Protein AF-A0A382GN08-F1 (afdb_monomer_lite)

Structure (mmCIF, N/CA/C/O backbone):
data_AF-A0A382GN08-F1
#
_entry.id   AF-A0A382GN08-F1
#
loop_
_atom_site.group_PDB
_atom_site.id
_atom_site.type_symbol
_atom_site.label_atom_id
_atom_site.label_alt_id
_atom_site.label_comp_id
_atom_site.label_asym_id
_atom_site.label_entity_id
_atom_site.label_seq_id
_atom_site.pdbx_PDB_ins_code
_atom_site.Cartn_x
_atom_site.Cartn_y
_atom_site.Cartn_z
_atom_site.occupancy
_atom_site.B_iso_or_equiv
_atom_site.auth_seq_id
_atom_site.auth_comp_id
_atom_site.auth_asym_id
_atom_site.auth_atom_id
_atom_site.pdbx_PDB_model_num
ATOM 1 N N . MET A 1 1 ? 32.579 17.323 -21.321 1.00 52.09 1 MET A N 1
ATOM 2 C CA . MET A 1 1 ? 32.184 15.931 -21.624 1.00 52.09 1 MET A CA 1
ATOM 3 C C . MET A 1 1 ? 33.451 15.097 -21.732 1.00 52.09 1 MET A C 1
ATOM 5 O O . MET A 1 1 ? 34.291 15.434 -22.555 1.00 52.09 1 MET A O 1
ATOM 9 N N . GLY A 1 2 ? 33.657 14.109 -20.857 1.00 60.94 2 GLY A N 1
ATOM 10 C CA . GLY A 1 2 ? 34.855 13.261 -20.899 1.00 60.94 2 GLY A CA 1
ATOM 11 C C . GLY A 1 2 ? 34.737 12.203 -21.995 1.00 60.94 2 GLY A C 1
ATOM 12 O O . GLY A 1 2 ? 33.711 11.533 -22.074 1.00 60.94 2 GLY A O 1
ATOM 13 N N . LEU A 1 3 ? 35.763 12.072 -22.838 1.00 64.25 3 LEU A N 1
ATOM 14 C CA . LEU A 1 3 ? 35.832 11.047 -23.884 1.00 64.25 3 LEU A CA 1
ATOM 15 C C . LEU A 1 3 ? 35.745 9.645 -23.256 1.00 64.25 3 LEU A C 1
ATOM 17 O O . LEU A 1 3 ? 36.425 9.357 -22.269 1.00 64.25 3 LEU A O 1
ATOM 21 N N . ILE A 1 4 ? 34.918 8.767 -23.825 1.00 70.69 4 ILE A N 1
ATOM 22 C CA . ILE A 1 4 ? 34.813 7.373 -23.382 1.00 70.69 4 ILE A CA 1
ATOM 23 C C . ILE A 1 4 ? 36.028 6.572 -23.843 1.00 70.69 4 ILE A C 1
ATOM 25 O O . ILE A 1 4 ? 36.422 6.619 -25.005 1.00 70.69 4 ILE A O 1
ATOM 29 N N . ASN A 1 5 ? 36.558 5.739 -22.948 1.00 79.25 5 ASN A N 1
ATOM 30 C CA . ASN A 1 5 ? 37.479 4.674 -23.323 1.00 79.25 5 ASN A CA 1
ATOM 31 C C . ASN A 1 5 ? 36.676 3.465 -23.846 1.00 79.25 5 ASN A C 1
ATOM 33 O O . ASN A 1 5 ? 36.146 2.658 -23.083 1.00 79.25 5 ASN A O 1
ATOM 37 N N . THR A 1 6 ? 36.536 3.374 -25.167 1.00 79.62 6 THR A N 1
ATOM 38 C CA . THR A 1 6 ? 35.752 2.329 -25.849 1.00 79.62 6 THR A CA 1
ATOM 39 C C . THR A 1 6 ? 36.344 0.933 -25.648 1.00 79.62 6 THR A C 1
ATOM 41 O O . THR A 1 6 ? 35.601 -0.042 -25.538 1.00 79.62 6 THR A O 1
ATOM 44 N N . THR A 1 7 ? 37.667 0.836 -25.505 1.00 83.94 7 THR A N 1
ATOM 45 C CA . THR A 1 7 ? 38.370 -0.413 -25.193 1.00 83.94 7 THR A CA 1
ATOM 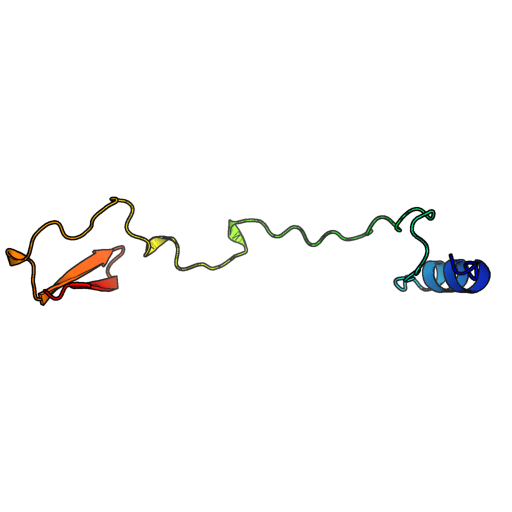46 C C . THR A 1 7 ? 37.977 -0.947 -23.819 1.00 83.94 7 THR A C 1
ATOM 48 O O . THR A 1 7 ? 37.675 -2.131 -23.674 1.00 83.94 7 THR A O 1
ATOM 51 N N . SER A 1 8 ? 37.926 -0.084 -22.801 1.00 80.50 8 SER A N 1
ATOM 52 C CA . SER A 1 8 ? 37.519 -0.506 -21.459 1.00 80.50 8 SER A CA 1
ATOM 53 C C . SER A 1 8 ? 36.033 -0.858 -21.396 1.00 80.50 8 SER A C 1
ATOM 55 O O . SER A 1 8 ? 35.682 -1.810 -20.698 1.00 80.50 8 SER A O 1
ATOM 57 N N . LYS A 1 9 ? 35.180 -0.178 -22.179 1.00 80.62 9 LYS A N 1
ATOM 58 C CA . LYS A 1 9 ? 33.771 -0.561 -22.370 1.00 80.62 9 LYS A CA 1
ATOM 59 C C . LYS A 1 9 ? 33.648 -1.982 -22.928 1.00 80.62 9 LYS A C 1
ATOM 61 O O . LYS A 1 9 ? 32.981 -2.818 -22.319 1.00 80.62 9 LYS A O 1
ATOM 66 N N . ALA A 1 10 ? 34.328 -2.266 -24.039 1.00 81.75 10 ALA A N 1
ATOM 67 C CA . ALA A 1 10 ? 34.270 -3.561 -24.716 1.00 81.75 10 ALA A CA 1
ATOM 68 C C . ALA A 1 10 ? 34.797 -4.711 -23.840 1.00 81.75 10 ALA A C 1
ATOM 70 O O . ALA A 1 10 ? 34.152 -5.752 -23.738 1.00 81.75 10 ALA A O 1
ATOM 71 N N . LEU A 1 11 ? 35.922 -4.511 -23.142 1.00 85.62 11 LEU A N 1
ATOM 72 C CA . LEU A 1 11 ? 36.474 -5.514 -22.220 1.00 85.62 11 LEU A CA 1
ATOM 73 C C . LEU A 1 11 ? 35.537 -5.803 -21.044 1.00 85.62 11 LEU A C 1
ATOM 75 O O . LEU A 1 11 ? 35.403 -6.951 -20.623 1.00 85.62 11 LEU A O 1
ATOM 79 N N . ARG A 1 12 ? 34.866 -4.781 -20.503 1.00 84.25 12 ARG A N 1
ATOM 80 C CA . ARG A 1 12 ? 33.905 -4.988 -19.414 1.00 84.25 12 ARG A CA 1
ATOM 81 C C . ARG A 1 12 ? 32.679 -5.761 -19.882 1.00 84.25 12 ARG A C 1
ATOM 83 O O . ARG A 1 12 ? 32.236 -6.644 -19.155 1.00 84.25 12 ARG A O 1
ATOM 90 N N . LEU A 1 13 ? 32.181 -5.457 -21.081 1.00 80.50 13 LEU A N 1
ATOM 91 C CA . LEU A 1 13 ? 31.077 -6.188 -21.699 1.00 80.50 13 LEU A CA 1
ATOM 92 C C . LEU A 1 13 ? 31.447 -7.661 -21.927 1.00 80.50 13 LEU A C 1
ATOM 94 O O . LEU A 1 13 ? 30.682 -8.539 -21.537 1.00 80.50 13 LEU A O 1
ATOM 98 N N . LEU A 1 14 ? 32.647 -7.930 -22.458 1.00 85.06 14 LEU A N 1
ATOM 99 C CA . LEU A 1 14 ? 33.167 -9.289 -22.664 1.00 85.06 14 LEU A CA 1
ATOM 100 C C . LEU A 1 14 ? 33.230 -10.101 -21.361 1.00 85.06 14 LEU A C 1
ATOM 102 O O . LEU A 1 14 ? 32.957 -11.295 -21.357 1.00 85.06 14 LEU A O 1
ATOM 106 N N . LEU A 1 15 ? 33.571 -9.447 -20.250 1.00 86.25 15 LEU A N 1
ATOM 107 C CA . LEU A 1 15 ? 33.635 -10.067 -18.925 1.00 86.25 15 LEU A CA 1
ATOM 108 C C . LEU A 1 15 ? 32.286 -10.061 -18.182 1.00 86.25 15 LEU A C 1
ATOM 110 O O . LEU A 1 15 ? 32.259 -10.371 -16.993 1.00 86.25 15 LEU A O 1
ATOM 114 N N . SER A 1 16 ? 31.188 -9.647 -18.827 1.00 79.31 16 SER A N 1
ATOM 115 C CA . SER A 1 16 ? 29.861 -9.482 -18.204 1.00 79.31 16 SER A CA 1
ATOM 116 C C . SER A 1 16 ? 29.872 -8.577 -16.963 1.00 79.31 16 SER A C 1
ATOM 118 O O . SER A 1 16 ? 29.137 -8.768 -15.995 1.00 79.31 16 SER A O 1
ATOM 120 N N . ARG A 1 17 ? 30.730 -7.555 -16.967 1.00 77.81 17 ARG A N 1
ATOM 121 C CA . ARG A 1 17 ? 30.921 -6.611 -15.865 1.00 77.81 17 ARG A CA 1
ATOM 122 C C . ARG A 1 17 ? 30.364 -5.228 -16.259 1.00 77.81 17 ARG A C 1
ATOM 124 O O . ARG A 1 17 ? 30.815 -4.618 -17.214 1.00 77.81 17 ARG A O 1
ATOM 131 N N . ARG A 1 18 ? 29.519 -4.617 -15.415 1.00 75.31 18 ARG A N 1
ATOM 132 C CA . ARG A 1 18 ? 28.901 -3.259 -15.562 1.00 75.31 18 ARG A CA 1
ATOM 133 C C . ARG A 1 18 ? 29.797 -2.033 -15.890 1.00 75.31 18 ARG A C 1
ATOM 135 O O . ARG A 1 18 ? 30.397 -1.463 -14.985 1.00 75.31 18 ARG A O 1
ATOM 142 N N . PHE A 1 19 ? 29.846 -1.526 -17.118 1.00 77.31 19 PHE A N 1
ATOM 143 C CA . PHE A 1 19 ? 30.627 -0.310 -17.427 1.00 77.31 19 PHE A CA 1
ATOM 144 C C . PHE A 1 19 ? 29.882 0.964 -17.005 1.00 77.31 19 PHE A C 1
ATOM 146 O O . PHE A 1 19 ? 28.704 1.111 -17.301 1.00 77.31 19 PHE A O 1
ATOM 153 N N . THR A 1 20 ? 30.55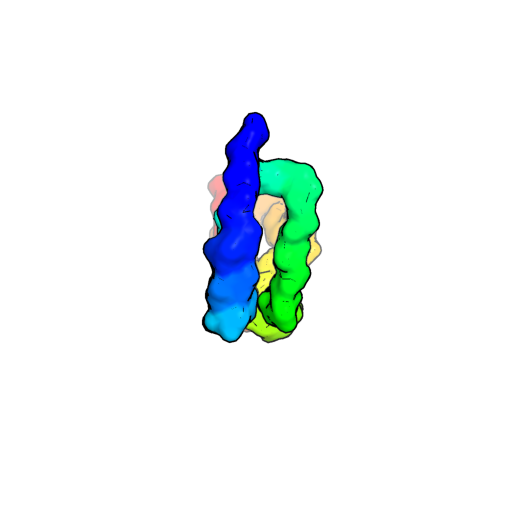2 1.873 -16.291 1.00 72.62 20 THR A N 1
ATOM 154 C CA . THR A 1 20 ? 29.971 3.151 -15.850 1.00 72.62 20 THR A CA 1
ATOM 155 C C . THR A 1 20 ? 30.658 4.289 -16.592 1.00 72.62 20 THR A C 1
ATOM 157 O O . THR A 1 20 ? 31.881 4.407 -16.534 1.00 72.62 20 THR A O 1
ATOM 160 N N . THR A 1 21 ? 29.875 5.113 -17.285 1.00 73.50 21 THR A N 1
ATOM 161 C CA . THR A 1 21 ? 30.343 6.280 -18.044 1.00 73.50 21 THR A CA 1
ATOM 162 C C . THR A 1 21 ? 29.923 7.569 -17.348 1.00 73.50 21 THR A C 1
ATOM 164 O O . THR A 1 21 ? 28.903 7.616 -16.670 1.00 73.50 21 THR A O 1
ATOM 167 N N . GLY A 1 22 ? 30.709 8.632 -17.530 1.00 66.81 22 GLY A N 1
ATOM 168 C CA . GLY A 1 22 ? 30.330 9.999 -17.146 1.00 66.81 22 GLY A CA 1
ATOM 169 C C . GLY A 1 22 ? 29.781 10.828 -18.312 1.00 66.81 22 GLY A C 1
ATOM 170 O O . GLY A 1 22 ? 29.685 12.047 -18.204 1.00 66.81 22 GLY A O 1
ATOM 171 N N . SER A 1 23 ? 29.502 10.194 -19.454 1.00 71.19 23 SER A N 1
ATOM 172 C CA . SER A 1 23 ? 29.037 10.852 -20.676 1.00 71.19 23 SER A CA 1
ATOM 173 C C . SER A 1 23 ? 27.536 10.631 -20.844 1.00 71.19 23 SER A C 1
ATOM 175 O O . SER A 1 23 ? 27.075 9.493 -20.859 1.00 71.19 23 SER A O 1
ATOM 177 N N . LEU A 1 24 ? 26.786 11.730 -20.967 1.00 68.44 24 LEU A N 1
ATOM 178 C CA . LEU A 1 24 ? 25.327 11.741 -21.145 1.00 68.44 24 LEU A CA 1
ATOM 179 C C . LEU A 1 24 ? 24.887 11.395 -22.579 1.00 68.44 24 LEU A C 1
ATOM 181 O O . LEU A 1 24 ? 23.704 11.176 -22.811 1.00 68.44 24 LEU A O 1
ATOM 185 N N . ALA A 1 25 ? 25.819 11.391 -23.537 1.00 70.81 25 ALA A N 1
ATOM 186 C CA . ALA A 1 25 ? 25.539 11.163 -24.956 1.00 70.81 25 ALA A CA 1
ATOM 187 C C . ALA A 1 25 ? 25.571 9.679 -25.353 1.00 70.81 25 ALA A C 1
ATOM 189 O O . ALA A 1 25 ? 25.207 9.330 -26.473 1.00 70.81 25 ALA A O 1
ATOM 190 N N . ASP A 1 26 ? 26.017 8.807 -24.452 1.00 65.12 26 ASP A N 1
ATOM 191 C CA . ASP A 1 26 ? 26.188 7.391 -24.737 1.00 65.12 26 ASP A CA 1
ATOM 192 C C . ASP A 1 26 ? 24.987 6.583 -24.260 1.00 65.12 26 ASP A C 1
ATOM 194 O O . ASP A 1 26 ? 24.443 6.818 -23.179 1.00 65.12 26 ASP A O 1
ATOM 198 N N . SER A 1 27 ? 24.587 5.597 -25.065 1.00 64.69 27 SER A N 1
ATOM 199 C CA . SER A 1 27 ? 23.510 4.679 -24.710 1.00 64.69 27 SER A CA 1
ATOM 200 C C . SER A 1 27 ? 23.860 3.949 -23.410 1.00 64.69 27 SER A C 1
ATOM 202 O O . SER A 1 27 ? 24.894 3.272 -23.335 1.00 64.69 27 SER A O 1
ATOM 204 N N . GLN A 1 28 ? 22.999 4.066 -22.397 1.00 63.78 28 GLN A N 1
ATOM 205 C CA . GLN A 1 28 ? 23.080 3.217 -21.211 1.00 63.78 28 GLN A CA 1
ATOM 206 C C . GLN A 1 28 ? 22.930 1.756 -21.641 1.00 63.78 28 GLN A C 1
ATOM 208 O O . GLN A 1 28 ? 22.034 1.418 -22.413 1.00 63.78 28 GLN A O 1
ATOM 213 N N . GLU A 1 29 ? 23.836 0.902 -21.167 1.00 64.44 29 GLU A N 1
ATOM 214 C CA . GLU A 1 29 ? 23.747 -0.539 -21.389 1.00 64.44 29 GLU A CA 1
ATOM 215 C C . GLU A 1 29 ? 22.433 -1.038 -20.774 1.00 64.44 29 GLU A C 1
ATOM 217 O O . GLU A 1 29 ? 22.203 -0.859 -19.576 1.00 64.44 29 GLU A O 1
ATOM 222 N N . ALA A 1 30 ? 21.563 -1.630 -21.595 1.00 60.03 30 ALA A N 1
ATOM 223 C CA . ALA A 1 30 ? 20.325 -2.227 -21.119 1.00 60.03 30 ALA A CA 1
ATOM 224 C C . ALA A 1 30 ? 20.670 -3.356 -20.139 1.00 60.03 30 ALA A C 1
ATOM 226 O O . ALA A 1 30 ? 21.432 -4.270 -20.464 1.00 60.03 30 ALA A O 1
ATOM 227 N N . PHE A 1 31 ? 20.145 -3.275 -18.919 1.00 60.44 31 PHE A N 1
ATOM 228 C CA . PHE A 1 31 ? 20.369 -4.291 -17.901 1.00 60.44 31 PHE A CA 1
ATOM 229 C C . PHE A 1 31 ? 19.817 -5.631 -18.401 1.00 60.44 31 PHE A C 1
ATOM 231 O O . PHE A 1 31 ? 18.622 -5.764 -18.637 1.00 60.44 31 PHE A O 1
ATOM 238 N N . THR A 1 32 ? 20.683 -6.634 -18.562 1.00 59.44 32 THR A N 1
ATOM 239 C CA . THR A 1 32 ? 20.266 -7.995 -18.946 1.00 59.44 32 THR A CA 1
ATOM 240 C C . THR A 1 32 ? 19.399 -8.652 -17.865 1.00 59.44 32 THR A C 1
ATOM 242 O O . THR A 1 32 ? 18.625 -9.554 -18.160 1.00 59.44 32 THR A O 1
ATOM 245 N N . SER A 1 33 ? 19.494 -8.177 -16.620 1.00 62.12 33 SER A N 1
ATOM 246 C CA . SER A 1 33 ? 18.658 -8.600 -15.500 1.00 62.12 33 SER A CA 1
ATOM 247 C C . SER A 1 33 ? 18.093 -7.372 -14.785 1.00 62.12 33 SER A C 1
ATOM 249 O O . SER A 1 33 ? 18.762 -6.767 -13.941 1.00 62.12 33 SER A O 1
ATOM 251 N N . THR A 1 34 ? 16.870 -6.986 -15.128 1.00 64.75 34 THR A N 1
ATOM 252 C CA . THR A 1 34 ? 16.064 -6.118 -14.266 1.00 64.75 34 THR A CA 1
ATOM 253 C C . THR A 1 34 ? 15.616 -6.958 -13.075 1.00 64.75 34 THR A C 1
ATOM 255 O O . THR A 1 34 ? 15.066 -8.039 -13.267 1.00 64.75 34 THR A O 1
ATOM 258 N N . LEU A 1 35 ? 15.885 -6.498 -11.852 1.00 75.69 35 LEU A N 1
ATOM 259 C CA . LEU A 1 35 ? 15.275 -7.084 -10.662 1.00 75.69 35 LEU A CA 1
ATOM 260 C C . LEU A 1 35 ? 13.794 -6.690 -10.677 1.00 75.69 35 LEU A C 1
ATOM 262 O O . LEU A 1 35 ? 13.459 -5.561 -10.326 1.00 75.69 35 LEU A O 1
ATOM 266 N N . ASP A 1 36 ? 12.945 -7.591 -11.162 1.00 79.06 36 ASP A N 1
ATOM 267 C CA . ASP A 1 36 ? 11.495 -7.449 -11.086 1.00 79.06 36 ASP A CA 1
ATOM 268 C C . ASP A 1 36 ? 11.045 -7.977 -9.725 1.00 79.06 36 ASP A C 1
ATOM 270 O O . ASP A 1 36 ? 11.221 -9.157 -9.434 1.00 79.06 36 ASP A O 1
ATOM 274 N N . ILE A 1 37 ? 10.568 -7.076 -8.865 1.00 81.69 37 ILE A N 1
ATOM 275 C CA . ILE A 1 37 ? 10.042 -7.422 -7.545 1.00 81.69 37 ILE A CA 1
ATOM 276 C C . ILE A 1 37 ? 8.530 -7.292 -7.630 1.00 81.69 37 ILE A C 1
ATOM 278 O O . ILE A 1 37 ? 7.985 -6.185 -7.661 1.00 81.69 37 ILE A O 1
ATOM 282 N N . GLN A 1 38 ? 7.846 -8.425 -7.645 1.00 77.75 38 GLN A N 1
ATOM 283 C CA . GLN A 1 38 ? 6.397 -8.472 -7.608 1.00 77.75 38 GLN A CA 1
ATOM 284 C C . GLN A 1 38 ? 5.895 -8.126 -6.203 1.00 77.75 38 GLN A C 1
ATOM 286 O O . GLN A 1 38 ? 6.532 -8.422 -5.193 1.00 77.75 38 GLN A O 1
ATOM 291 N N . ALA A 1 39 ? 4.695 -7.547 -6.113 1.00 72.88 39 ALA A N 1
ATOM 292 C CA . ALA A 1 39 ? 4.092 -7.170 -4.830 1.00 72.88 39 ALA A CA 1
ATOM 293 C C . ALA A 1 39 ? 3.972 -8.350 -3.841 1.00 72.88 39 ALA A C 1
ATOM 295 O O . ALA A 1 39 ? 4.022 -8.140 -2.634 1.00 72.88 39 ALA A O 1
ATOM 296 N N . ALA A 1 40 ? 3.855 -9.585 -4.343 1.00 78.12 40 ALA A N 1
ATOM 297 C CA . ALA A 1 40 ? 3.811 -10.800 -3.528 1.00 78.12 40 ALA A CA 1
ATOM 298 C C . ALA A 1 40 ? 5.171 -11.192 -2.915 1.00 78.12 40 ALA A C 1
ATOM 300 O O . ALA A 1 40 ? 5.208 -11.938 -1.940 1.00 78.12 40 ALA A O 1
ATOM 301 N N . GLU A 1 41 ? 6.281 -10.707 -3.474 1.00 79.56 41 GLU A N 1
ATOM 302 C CA . GLU A 1 41 ? 7.643 -10.989 -2.997 1.00 79.56 41 GLU A CA 1
ATOM 303 C C . GLU A 1 41 ? 8.076 -10.016 -1.894 1.00 79.56 41 GLU A C 1
ATOM 305 O O . GLU A 1 41 ? 9.047 -10.263 -1.177 1.00 79.56 41 GLU A O 1
ATOM 310 N N . VAL A 1 42 ? 7.335 -8.920 -1.720 1.00 82.44 42 VAL A N 1
ATOM 311 C CA . VAL A 1 42 ? 7.569 -7.954 -0.652 1.00 82.44 42 VAL A CA 1
ATOM 312 C C . VAL A 1 42 ? 6.681 -8.307 0.533 1.00 82.44 42 VAL A C 1
ATOM 314 O O . VAL A 1 42 ? 5.491 -7.990 0.564 1.00 82.44 42 VAL A O 1
ATOM 317 N N . TYR A 1 43 ? 7.270 -8.939 1.547 1.00 82.88 43 TYR A N 1
ATOM 318 C CA . TYR A 1 43 ? 6.578 -9.130 2.816 1.00 82.88 43 TYR A CA 1
ATOM 319 C C . TYR A 1 43 ? 6.404 -7.769 3.499 1.00 82.88 43 TYR A C 1
ATOM 321 O O . TYR A 1 43 ? 7.373 -7.155 3.948 1.00 82.88 43 TYR A O 1
ATOM 329 N N . THR A 1 44 ? 5.167 -7.280 3.543 1.00 83.62 44 THR A N 1
ATOM 330 C CA . THR A 1 44 ? 4.803 -6.030 4.215 1.00 83.62 44 THR A CA 1
ATOM 331 C C . THR A 1 44 ? 3.670 -6.283 5.194 1.00 83.62 44 THR A C 1
ATOM 333 O O . THR A 1 44 ? 2.805 -7.122 4.955 1.00 83.62 44 THR A O 1
ATOM 336 N N . GLU A 1 45 ? 3.621 -5.504 6.270 1.00 84.00 45 GLU A N 1
ATOM 337 C CA . GLU A 1 45 ? 2.492 -5.489 7.207 1.00 84.00 45 GLU A CA 1
ATOM 338 C C . GLU A 1 45 ? 1.326 -4.632 6.676 1.00 84.00 45 GLU A C 1
ATOM 340 O O . GLU A 1 45 ? 0.602 -3.991 7.436 1.00 84.00 45 GLU A O 1
ATOM 345 N N . ALA A 1 46 ? 1.130 -4.583 5.351 1.00 82.94 46 ALA A N 1
ATOM 346 C CA . ALA A 1 46 ? 0.085 -3.772 4.722 1.00 82.94 46 ALA A CA 1
ATOM 347 C C . ALA A 1 46 ? -1.326 -4.160 5.197 1.00 82.94 46 ALA A C 1
ATOM 349 O O . ALA A 1 46 ? -2.219 -3.319 5.252 1.00 82.94 46 ALA A O 1
ATOM 350 N N . ASN A 1 47 ? -1.515 -5.414 5.612 1.00 82.81 47 ASN A N 1
ATOM 351 C CA . ASN A 1 47 ? -2.744 -5.909 6.232 1.00 82.81 47 ASN A CA 1
ATOM 352 C C . ASN A 1 47 ? -3.050 -5.280 7.606 1.00 82.81 47 ASN A C 1
ATOM 354 O O . ASN A 1 47 ? -4.171 -5.425 8.096 1.00 82.81 47 ASN A O 1
ATOM 358 N N . LEU A 1 48 ? -2.073 -4.618 8.235 1.00 87.25 48 LEU A N 1
ATOM 359 C CA . LEU A 1 48 ? -2.246 -3.885 9.489 1.00 87.25 48 LEU A CA 1
ATOM 360 C C . LEU A 1 48 ? -2.663 -2.423 9.261 1.00 87.25 48 LEU A C 1
ATOM 362 O O . LEU A 1 48 ? -3.076 -1.760 10.209 1.00 87.25 48 LEU A O 1
ATOM 366 N N . ILE A 1 49 ? -2.597 -1.913 8.025 1.00 85.38 49 ILE A N 1
ATOM 367 C CA . ILE A 1 49 ? -2.974 -0.531 7.709 1.00 85.38 49 ILE A CA 1
ATOM 368 C C . ILE A 1 49 ? -4.503 -0.383 7.814 1.00 85.38 49 ILE A C 1
ATOM 370 O O . ILE A 1 49 ? -5.232 -1.101 7.121 1.00 85.38 49 ILE A O 1
ATOM 374 N N . PRO A 1 50 ? -5.019 0.554 8.636 1.00 82.62 50 PRO A N 1
ATOM 375 C CA . PRO A 1 50 ? -6.450 0.819 8.711 1.00 82.62 50 PRO A CA 1
ATOM 376 C C . PRO A 1 50 ? -7.005 1.245 7.346 1.00 82.62 50 PRO A C 1
ATOM 378 O O . PRO A 1 50 ? -6.554 2.227 6.760 1.00 82.62 50 PRO A O 1
ATOM 381 N N . THR A 1 51 ? -7.992 0.511 6.834 1.00 75.81 51 THR A N 1
ATOM 382 C CA . THR A 1 51 ? -8.613 0.794 5.527 1.00 75.81 51 THR A CA 1
ATOM 383 C C . THR A 1 51 ? -9.675 1.891 5.595 1.00 75.81 51 THR A C 1
ATOM 385 O O . THR A 1 51 ? -9.999 2.496 4.574 1.00 75.81 51 THR A O 1
ATOM 388 N N . SER A 1 52 ? -10.214 2.178 6.786 1.00 71.94 52 SER A N 1
ATOM 389 C CA . SER A 1 52 ? -11.074 3.335 7.024 1.00 71.94 52 SER A CA 1
ATOM 390 C C . SER A 1 52 ? -10.224 4.555 7.378 1.00 71.94 52 SER A C 1
ATOM 392 O O . SER A 1 52 ? -9.299 4.474 8.184 1.00 71.94 52 SER A O 1
ATOM 394 N N . SER A 1 53 ? -10.552 5.711 6.794 1.00 70.19 53 SER A N 1
ATOM 395 C CA . SER A 1 53 ? -9.767 6.946 6.935 1.00 70.19 53 SER A CA 1
ATOM 396 C C . SER A 1 53 ? -9.601 7.430 8.382 1.00 70.19 53 SER A C 1
ATOM 398 O O . SER A 1 53 ? -8.708 8.228 8.643 1.00 70.19 53 SER A O 1
ATOM 400 N N . LEU A 1 54 ? -10.432 6.957 9.319 1.00 79.94 54 LEU A N 1
ATOM 401 C CA . LEU A 1 54 ? -10.364 7.285 10.742 1.00 79.94 54 LEU A CA 1
ATOM 402 C C . LEU A 1 54 ? -10.797 6.072 11.593 1.00 79.94 54 LEU A C 1
ATOM 404 O O . LEU A 1 54 ? -11.996 5.815 11.711 1.00 79.94 54 LEU A O 1
ATOM 408 N N . PRO A 1 55 ? -9.861 5.323 12.209 1.00 84.25 55 PRO A N 1
ATOM 409 C CA . PRO A 1 55 ? -10.201 4.247 13.148 1.00 84.25 55 PRO A CA 1
ATOM 410 C C . PRO A 1 55 ? -10.785 4.766 14.477 1.00 84.25 55 PRO A C 1
ATOM 412 O O . PRO A 1 55 ? -11.442 4.015 15.194 1.00 84.25 55 PRO A O 1
ATOM 415 N N . PHE A 1 56 ? -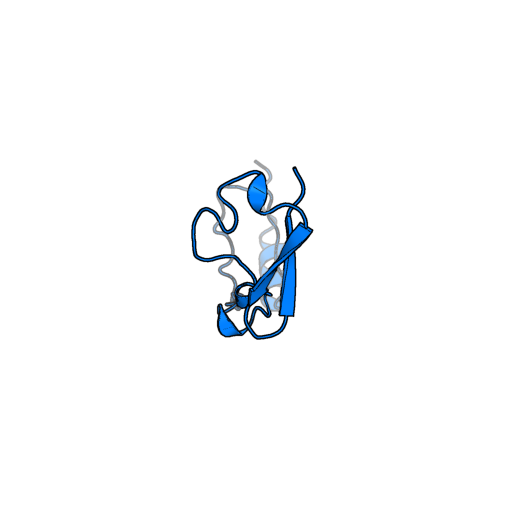10.592 6.054 14.784 1.00 89.88 56 PHE A N 1
ATOM 416 C CA . PHE A 1 56 ? -11.148 6.738 15.954 1.00 89.88 56 PHE A CA 1
ATOM 417 C C . PHE A 1 56 ? -11.702 8.104 15.524 1.00 89.88 56 PHE A C 1
ATOM 419 O O . PHE A 1 56 ? -11.065 8.808 14.741 1.00 89.88 56 PHE A O 1
ATOM 426 N N . SER A 1 57 ? -12.882 8.480 16.017 1.00 89.50 57 SER A N 1
ATOM 427 C CA . SER A 1 57 ? -13.636 9.673 15.601 1.00 89.50 57 SER A CA 1
ATOM 428 C C . SER A 1 57 ? -14.077 10.574 16.763 1.00 89.50 57 SER A C 1
ATOM 430 O O . SER A 1 57 ? -14.810 11.535 16.541 1.00 89.50 57 SER A O 1
ATOM 432 N N . GLY A 1 58 ? -13.669 10.288 18.002 1.00 90.25 58 GLY A N 1
ATOM 433 C CA . GLY A 1 58 ? -14.028 11.089 19.169 1.00 90.25 58 GLY A CA 1
ATOM 434 C C . GLY A 1 58 ? -13.214 10.763 20.420 1.00 90.25 58 GLY A C 1
ATOM 435 O O . GLY A 1 58 ? -12.710 9.655 20.594 1.00 90.25 58 GLY A O 1
ATOM 436 N N . SER A 1 59 ? -13.135 11.735 21.330 1.00 91.38 59 SER A N 1
ATOM 437 C CA . SER A 1 59 ? -12.393 11.638 22.598 1.00 91.38 59 SER A CA 1
ATOM 438 C C . SER A 1 59 ? -12.935 10.567 23.550 1.00 91.38 59 SER A C 1
ATOM 440 O O . SER A 1 59 ? -12.187 10.017 24.357 1.00 91.38 59 SER A O 1
ATOM 442 N N . SER A 1 60 ? -14.215 10.200 23.418 1.00 92.81 60 SER A N 1
ATOM 443 C CA . SER A 1 60 ? -14.842 9.104 24.170 1.00 92.81 60 SER A CA 1
ATOM 444 C C . SER A 1 60 ? -14.212 7.733 23.900 1.00 92.81 60 SER A C 1
ATOM 446 O O . SER A 1 60 ? -14.440 6.801 24.665 1.00 92.81 60 SER A O 1
ATOM 448 N N . GLN A 1 61 ? -13.407 7.599 22.842 1.00 92.12 61 GLN A N 1
ATOM 449 C CA . GLN A 1 61 ? -12.739 6.352 22.467 1.00 92.12 61 GLN A CA 1
ATOM 450 C C . GLN A 1 61 ? -11.347 6.206 23.105 1.00 92.12 61 GLN A C 1
ATOM 452 O O . GLN A 1 61 ? -10.627 5.262 22.773 1.00 92.12 61 GLN A O 1
ATOM 457 N N . THR A 1 62 ? -10.931 7.122 23.992 1.00 93.62 62 THR A N 1
ATOM 458 C CA . THR A 1 62 ? -9.623 7.064 24.673 1.00 93.62 62 THR A CA 1
ATOM 459 C C . THR A 1 62 ? -9.380 5.701 25.332 1.00 93.62 62 THR A C 1
ATOM 461 O O . THR A 1 62 ? -10.268 5.115 25.951 1.00 93.62 62 THR A O 1
ATOM 464 N N . GLY A 1 63 ? -8.182 5.150 25.148 1.00 92.75 63 GLY A N 1
ATOM 465 C CA . GLY A 1 63 ? -7.792 3.835 25.650 1.00 92.75 63 GLY A CA 1
ATOM 466 C C . GLY A 1 63 ? -8.247 2.639 24.805 1.00 92.75 63 GLY A C 1
ATOM 467 O O . GLY A 1 63 ? -7.834 1.519 25.118 1.00 92.75 63 GLY A O 1
ATOM 468 N N . THR A 1 64 ? -9.036 2.836 23.742 1.00 92.69 64 THR A N 1
ATOM 469 C CA . THR A 1 64 ? -9.429 1.750 22.824 1.00 92.69 64 THR A CA 1
ATOM 470 C C . THR A 1 64 ? -8.283 1.337 21.895 1.00 92.69 64 THR A C 1
ATOM 472 O O . THR A 1 64 ? -7.415 2.142 21.550 1.00 92.69 64 THR A O 1
ATOM 475 N N . THR A 1 65 ? -8.278 0.064 21.491 1.00 92.88 65 THR A N 1
ATOM 476 C CA . THR A 1 65 ? -7.258 -0.516 20.606 1.00 92.88 65 THR A CA 1
ATOM 477 C C . THR A 1 65 ? -7.885 -0.926 19.276 1.00 92.88 65 THR A C 1
ATOM 479 O O . THR A 1 65 ? -8.779 -1.772 19.244 1.00 92.88 65 THR A O 1
ATOM 482 N N . TYR A 1 66 ? -7.392 -0.362 18.175 1.00 90.12 66 TYR A N 1
ATOM 483 C CA . TYR A 1 66 ? -7.675 -0.829 16.823 1.00 90.12 66 TYR A CA 1
ATOM 484 C C . TYR A 1 66 ? -6.888 -2.112 16.558 1.00 90.12 66 TYR A C 1
ATOM 486 O O . TYR A 1 66 ? -5.666 -2.154 16.734 1.00 90.12 66 TYR A O 1
ATOM 494 N N . SER A 1 67 ? -7.607 -3.150 16.141 1.00 89.25 67 SER A N 1
ATOM 495 C CA . SER A 1 67 ? -7.056 -4.477 15.888 1.00 89.25 67 SER A CA 1
ATOM 496 C C . SER A 1 67 ? -7.547 -4.994 14.543 1.00 89.25 67 SER A C 1
ATOM 498 O O . SER A 1 67 ? -8.716 -4.816 14.199 1.00 89.25 67 SER A O 1
ATOM 500 N N . THR A 1 68 ? -6.671 -5.651 13.791 1.00 86.12 68 THR A N 1
ATOM 501 C CA . THR A 1 68 ? -6.997 -6.287 12.507 1.00 86.12 68 THR A CA 1
ATOM 502 C C . THR A 1 68 ? -6.213 -7.586 12.372 1.00 86.12 68 THR A C 1
ATOM 504 O O . THR A 1 68 ? -5.099 -7.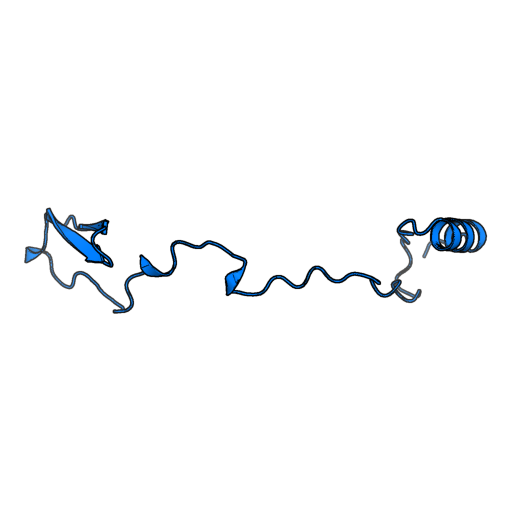706 12.878 1.00 86.12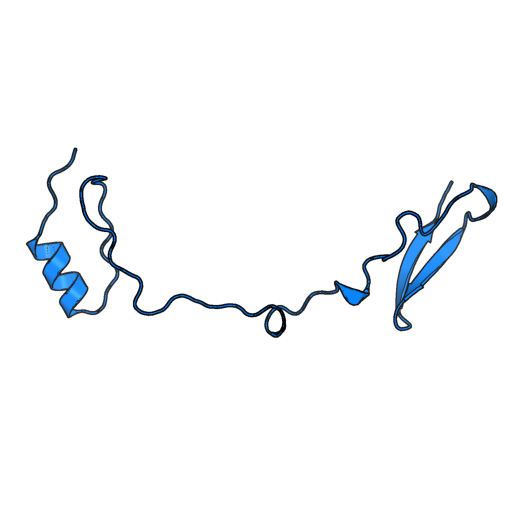 68 THR A O 1
ATOM 507 N N . VAL A 1 69 ? -6.825 -8.597 11.750 1.00 82.88 69 VAL A N 1
ATOM 508 C CA . VAL A 1 69 ? -6.247 -9.947 11.589 1.00 82.88 69 VAL A CA 1
ATOM 509 C C . VAL A 1 69 ? -5.746 -10.537 12.925 1.00 82.88 69 VAL A C 1
ATOM 511 O O . VAL A 1 69 ? -4.696 -11.163 13.001 1.00 82.88 69 VAL A O 1
ATOM 514 N N . GLY A 1 70 ? -6.483 -10.295 14.017 1.00 82.88 70 GLY A N 1
ATOM 515 C CA . GLY A 1 70 ? -6.133 -10.787 15.358 1.00 82.88 70 GLY A CA 1
ATOM 516 C C . GLY A 1 70 ? -4.925 -10.105 16.018 1.00 82.88 70 GLY A C 1
ATOM 517 O O . GLY A 1 70 ? -4.539 -10.513 17.110 1.00 82.88 70 GLY A O 1
ATOM 518 N N . SER A 1 71 ? -4.350 -9.072 15.395 1.00 86.69 71 SER A N 1
ATOM 519 C CA . SER A 1 71 ? -3.244 -8.285 15.944 1.00 86.69 71 SER A CA 1
ATOM 520 C C . SER A 1 71 ? -3.719 -6.920 16.435 1.00 86.69 71 SER A C 1
ATOM 522 O O . SER A 1 71 ? -4.528 -6.262 15.777 1.00 86.69 71 SER A O 1
ATOM 524 N N . ASN A 1 72 ? -3.188 -6.481 17.576 1.00 91.50 72 ASN A N 1
ATOM 525 C CA . ASN A 1 72 ? -3.381 -5.130 18.096 1.00 91.50 72 ASN A CA 1
ATOM 526 C C . ASN A 1 72 ? -2.439 -4.174 17.353 1.00 91.50 72 ASN A C 1
ATOM 528 O O . ASN A 1 72 ? -1.224 -4.295 17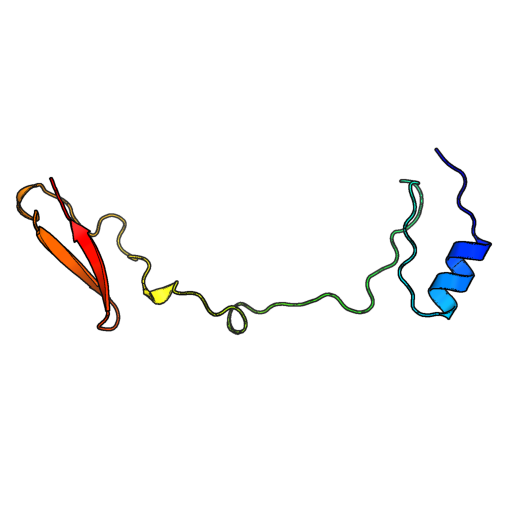.486 1.00 91.50 72 ASN A O 1
ATOM 532 N N . VAL A 1 73 ? -2.984 -3.213 16.607 1.00 90.38 73 VAL A N 1
ATOM 533 C CA . VAL A 1 73 ? -2.190 -2.334 15.728 1.00 90.38 73 VAL A CA 1
ATOM 534 C C . VAL A 1 73 ? -1.958 -0.957 16.337 1.00 90.38 73 VAL A C 1
ATOM 536 O O . VAL A 1 73 ? -0.841 -0.449 16.315 1.00 90.38 73 VAL A O 1
ATOM 539 N N . MET A 1 74 ? -3.002 -0.326 16.876 1.00 89.12 74 MET A N 1
ATOM 540 C CA . MET A 1 74 ? -2.921 1.060 17.349 1.00 89.12 74 MET A CA 1
ATOM 541 C C . MET A 1 74 ? -3.802 1.269 18.574 1.00 89.12 74 MET A C 1
ATOM 543 O O . MET A 1 74 ? -4.955 0.851 18.584 1.00 89.12 74 MET A O 1
ATOM 547 N N . LYS A 1 75 ? -3.286 1.967 19.589 1.00 91.94 75 LYS A N 1
ATOM 548 C CA . LYS A 1 75 ? -4.061 2.402 20.757 1.00 91.94 75 LYS A CA 1
ATOM 549 C C . LYS A 1 75 ? -4.322 3.902 20.692 1.00 91.94 75 LYS A C 1
ATOM 551 O O . LYS A 1 75 ? -3.404 4.670 20.410 1.00 91.94 75 LYS A O 1
ATOM 556 N N . TYR A 1 76 ? -5.559 4.304 20.952 1.00 92.69 76 TYR A N 1
ATOM 557 C CA . TYR A 1 76 ? -5.966 5.704 20.922 1.00 92.69 76 TYR A CA 1
ATOM 558 C C . TYR A 1 76 ? -5.826 6.376 22.288 1.00 92.69 76 TYR A C 1
ATOM 560 O O . TYR A 1 76 ? -6.145 5.784 23.320 1.00 92.69 76 TYR A O 1
ATOM 568 N N . TRP A 1 77 ? -5.388 7.633 22.273 1.00 90.62 77 TRP A N 1
ATOM 569 C CA . TRP A 1 77 ? -5.256 8.507 23.436 1.00 90.62 77 TRP A CA 1
ATOM 570 C C . TRP A 1 77 ? -5.722 9.918 23.048 1.00 90.62 77 TRP A C 1
ATOM 572 O O . TRP A 1 77 ? -5.451 10.354 21.927 1.00 90.62 77 TRP A O 1
ATOM 582 N N . TYR A 1 78 ? -6.425 10.600 23.957 1.00 85.19 78 TYR A N 1
ATOM 583 C CA . TYR A 1 78 ? -6.910 11.980 23.823 1.00 85.19 78 TYR A CA 1
ATOM 584 C C . TYR A 1 78 ? -6.356 12.835 24.959 1.00 85.19 78 TYR A C 1
ATOM 586 O O . TYR A 1 78 ? -6.379 12.324 26.105 1.00 85.19 78 TYR A O 1
#

Organism: NCBI:txid408172

Foldseek 3Di:
DDDDPVVVVVVCVVVVHQDDDPDPPDDHDDPPDDPDQDPVNDDDVVQLDDPDPDPDDDQVQAQPFDDGPNGGRDHDHD

pLDDT: mean 79.5, std 10.0, range [52.09, 93.62]

Secondary structure (DSSP, 8-state):
-PPP-HHHHHHHHHTT-----S-TTSPPPPPSS-----TTTS---GGGS-SSS-S--SGGGTT-EEEETTEEEEE---

Sequence (78 aa):
MGLINTTSKALRLLLSRRFTTGSLADSQEAFTSTLDIQAAEVYTEANLIPTSSLPFSGSSQTGTTYSTVGSNVMKYWY

Radius of gyration: 26.13 Å; chains: 1; bounding box: 53×27×52 Å